Protein AF-A0A317JQA2-F1 (afdb_monomer)

Nearest PDB structures (foldseek):
  7yll-assembly1_A  TM=9.176E-01  e=1.000E-10  Caldanaerobacter subterraneus subsp. tengcongensis MB4
  1im4-assembly1_A  TM=8.462E-01  e=2.470E-10  Saccharolobus solfataricus
  4f4y-assembly2_B  TM=8.604E-01  e=1.952E-09  Sulfolobus acidocaldarius DSM 639
  1k1s-assembly1_A  TM=8.337E-01  e=3.272E-09  Saccharolobus solfataricus
  6l97-assembly1_B  TM=8.416E-01  e=8.621E-09  Saccharolobus solfataricus P2

Radius of gyration: 17.73 Å; Cα contacts (8 Å, |Δi|>4): 212; chains: 1; bounding box: 51×24×46 Å

Organism: NCBI:txid2081795

Mean predicted aligned error: 5.8 Å

Sequence (157 aa):
MFFHVDINSYFATMLQQENPALRGKPIGVVKGVGRSCIIASSNEAKTFGVKTGCRVREARLLCPIITLVPANFDLCLASTRKLKELFHHLCPHVDIFSLDEAFLNMTGCEILMRQLLHSSPPLGGGGRGRCSTLEQQFGHLIQSRIKEMLGTWYSAM

pLDDT: mean 88.7, std 13.28, range [41.47, 97.81]

Structure (mmCIF, N/CA/C/O backbone):
data_AF-A0A317JQA2-F1
#
_entry.id   AF-A0A317JQA2-F1
#
loop_
_atom_site.group_PDB
_atom_site.id
_atom_site.type_symbol
_atom_site.label_atom_id
_atom_site.label_alt_id
_atom_site.label_comp_id
_atom_site.label_asym_id
_atom_site.label_entity_id
_atom_site.label_seq_id
_atom_site.pdbx_PDB_ins_code
_atom_site.Cartn_x
_atom_site.Cartn_y
_atom_site.Cartn_z
_atom_site.occupancy
_atom_site.B_iso_or_equiv
_atom_site.auth_seq_id
_atom_site.auth_comp_id
_atom_site.auth_asym_id
_atom_site.auth_atom_id
_atom_site.pdbx_PDB_model_num
ATOM 1 N N . MET A 1 1 ? 13.373 -10.063 -16.666 1.00 90.62 1 MET A N 1
ATOM 2 C CA . MET A 1 1 ? 13.440 -9.636 -15.256 1.00 90.62 1 MET A CA 1
ATOM 3 C C . MET A 1 1 ? 12.096 -9.075 -14.840 1.00 90.62 1 MET A C 1
ATOM 5 O O . MET A 1 1 ? 11.562 -8.243 -15.562 1.00 90.62 1 MET A O 1
ATOM 9 N N . PHE A 1 2 ? 11.585 -9.505 -13.688 1.00 95.00 2 PHE A 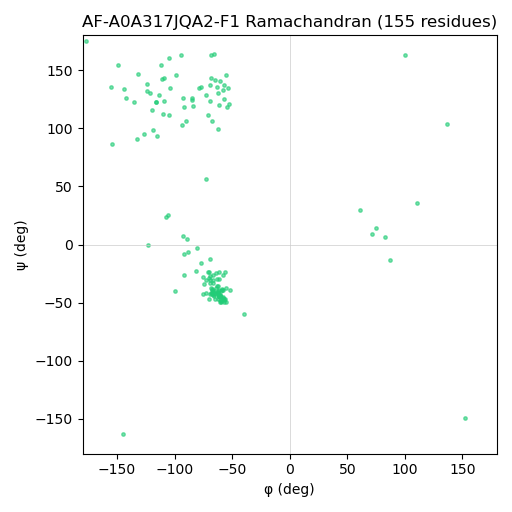N 1
ATOM 10 C CA . PHE A 1 2 ? 10.309 -9.049 -13.144 1.00 95.00 2 PHE A CA 1
ATOM 11 C C . PHE A 1 2 ? 10.502 -8.494 -11.737 1.00 95.00 2 PHE A C 1
ATOM 13 O O . PHE A 1 2 ? 11.215 -9.094 -10.934 1.00 95.00 2 PHE A O 1
ATOM 20 N N . PHE A 1 3 ? 9.841 -7.377 -11.449 1.00 96.75 3 PHE A N 1
ATOM 21 C CA . PHE A 1 3 ? 9.698 -6.842 -10.100 1.00 96.75 3 PHE A CA 1
ATOM 22 C C . PHE A 1 3 ? 8.254 -7.018 -9.659 1.00 96.75 3 PHE A C 1
ATOM 24 O O . PHE A 1 3 ? 7.339 -6.552 -10.334 1.00 96.75 3 PHE A O 1
ATOM 31 N N . HIS A 1 4 ? 8.065 -7.690 -8.530 1.00 97.12 4 HIS A N 1
ATOM 32 C CA . HIS A 1 4 ? 6.782 -7.766 -7.844 1.00 97.12 4 HIS A CA 1
ATOM 33 C C . HIS A 1 4 ? 6.717 -6.645 -6.810 1.00 97.12 4 HIS A C 1
ATOM 35 O O . HIS A 1 4 ? 7.635 -6.484 -6.004 1.00 97.12 4 HIS A O 1
ATOM 41 N N . VAL A 1 5 ? 5.660 -5.845 -6.878 1.00 96.00 5 VAL A N 1
ATOM 42 C CA . VAL A 1 5 ? 5.396 -4.748 -5.950 1.00 96.00 5 VAL A CA 1
ATOM 43 C C . VAL A 1 5 ? 4.118 -5.073 -5.194 1.00 96.00 5 VAL A C 1
ATOM 45 O O . VAL A 1 5 ? 3.081 -5.239 -5.824 1.00 96.00 5 VAL A O 1
ATOM 48 N N . ASP A 1 6 ? 4.210 -5.125 -3.866 1.00 94.19 6 ASP A N 1
ATOM 49 C CA . ASP A 1 6 ? 3.101 -5.345 -2.931 1.00 94.19 6 ASP A CA 1
ATOM 50 C C . ASP A 1 6 ? 3.228 -4.340 -1.774 1.00 94.19 6 ASP A C 1
ATOM 52 O O . ASP A 1 6 ? 4.268 -4.257 -1.102 1.00 94.19 6 ASP A O 1
ATOM 56 N N . ILE A 1 7 ? 2.188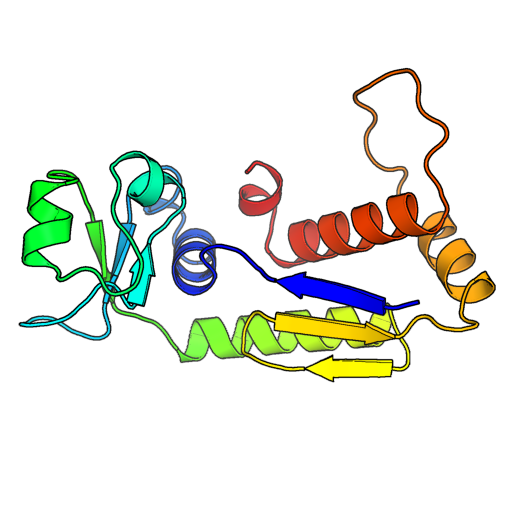 -3.527 -1.570 1.00 91.44 7 ILE A N 1
ATOM 57 C CA . ILE A 1 7 ? 2.148 -2.522 -0.507 1.00 91.44 7 ILE A CA 1
ATOM 58 C C . ILE A 1 7 ? 1.480 -3.099 0.740 1.00 91.44 7 ILE A C 1
ATOM 60 O O . ILE A 1 7 ? 0.260 -3.116 0.898 1.00 91.44 7 ILE A O 1
ATOM 64 N N . ASN A 1 8 ? 2.315 -3.440 1.716 1.00 89.06 8 ASN A N 1
ATOM 65 C CA . ASN A 1 8 ? 1.863 -3.929 3.012 1.00 89.06 8 ASN A CA 1
ATOM 66 C C . ASN A 1 8 ? 0.853 -2.999 3.699 1.00 89.06 8 ASN A C 1
ATOM 68 O O . ASN A 1 8 ? 1.093 -1.804 3.867 1.00 89.06 8 ASN A O 1
ATOM 72 N N . SER A 1 9 ? -0.220 -3.597 4.229 1.00 91.19 9 SER A N 1
ATOM 73 C CA . SER A 1 9 ? -1.230 -2.900 5.044 1.00 91.19 9 SER A CA 1
ATOM 74 C C . SER A 1 9 ? -1.944 -1.763 4.294 1.00 91.19 9 SER A C 1
ATOM 76 O O . SER A 1 9 ? -2.404 -0.813 4.927 1.00 91.19 9 SER A O 1
ATOM 78 N N . TYR A 1 10 ? -2.083 -1.881 2.969 1.00 93.12 10 TYR A N 1
ATOM 79 C CA . TYR A 1 10 ? -2.505 -0.820 2.055 1.00 93.12 10 TYR A CA 1
ATOM 80 C C . TYR A 1 10 ? -3.631 0.097 2.559 1.00 93.12 10 TYR A C 1
ATOM 82 O O . TYR A 1 10 ? -3.421 1.298 2.727 1.00 93.12 10 TYR A O 1
ATOM 90 N N . PHE A 1 11 ? -4.814 -0.449 2.865 1.00 93.88 11 PHE A N 1
ATOM 91 C CA . PHE A 1 11 ? -5.953 0.357 3.332 1.00 93.88 11 PHE A CA 1
ATOM 92 C C . PHE A 1 11 ? -5.647 1.130 4.621 1.00 93.88 11 PHE A C 1
ATOM 94 O O . PHE A 1 11 ? -6.048 2.285 4.760 1.00 93.88 11 PHE A O 1
ATOM 101 N N . ALA A 1 12 ? -4.938 0.508 5.568 1.00 94.62 12 ALA A N 1
ATOM 102 C CA . ALA A 1 12 ? -4.556 1.167 6.812 1.00 94.62 12 ALA A CA 1
ATOM 103 C C . ALA A 1 12 ? -3.552 2.296 6.537 1.00 94.62 12 ALA A C 1
ATOM 105 O O . ALA A 1 12 ? -3.733 3.408 7.028 1.00 94.62 12 ALA A O 1
ATOM 106 N N . THR A 1 13 ? -2.565 2.043 5.676 1.00 92.94 13 THR A N 1
ATOM 107 C CA . THR A 1 13 ? -1.579 3.039 5.253 1.00 92.94 13 THR A CA 1
ATOM 108 C C . THR A 1 13 ? -2.229 4.236 4.559 1.00 92.94 13 THR A C 1
ATOM 110 O O . THR A 1 13 ? -1.896 5.370 4.893 1.00 92.94 13 THR A O 1
ATOM 113 N N . MET A 1 14 ? -3.186 4.024 3.646 1.00 93.19 14 MET A N 1
ATOM 114 C CA . MET A 1 14 ? -3.882 5.129 2.971 1.00 93.19 14 MET A CA 1
ATOM 115 C C . MET A 1 14 ? -4.667 5.992 3.964 1.00 93.19 14 MET A C 1
ATOM 117 O O . MET A 1 14 ? -4.607 7.218 3.903 1.00 93.19 14 MET A O 1
ATOM 121 N N . LEU A 1 15 ? -5.351 5.367 4.926 1.00 93.81 15 LEU A N 1
ATOM 122 C CA . LEU A 1 15 ? -6.096 6.086 5.963 1.00 93.81 15 LEU A CA 1
ATOM 123 C C . LEU A 1 15 ? -5.176 6.848 6.928 1.00 93.81 15 LEU A C 1
ATOM 125 O O . LEU A 1 15 ? -5.508 7.960 7.327 1.00 93.81 15 LEU A O 1
ATOM 129 N N . GLN A 1 16 ? -4.020 6.289 7.296 1.00 93.19 16 GLN A N 1
ATOM 130 C CA . GLN A 1 16 ? -3.021 6.979 8.124 1.00 93.19 16 GLN A CA 1
ATOM 131 C C . GLN A 1 16 ? -2.323 8.115 7.371 1.00 93.19 16 GLN A C 1
ATOM 133 O O . GLN A 1 16 ? -1.902 9.104 7.980 1.00 93.19 16 GLN A O 1
ATOM 138 N N . GLN A 1 17 ? -2.210 7.994 6.048 1.00 89.56 17 GLN A N 1
ATOM 139 C CA . GLN A 1 17 ? -1.693 9.071 5.224 1.00 89.56 17 GLN A CA 1
ATOM 140 C C . GLN A 1 17 ? -2.677 10.241 5.161 1.00 89.56 17 GLN A C 1
ATOM 142 O O . GLN A 1 17 ? -2.258 11.373 5.402 1.00 89.56 17 GLN A O 1
ATOM 147 N N . GLU A 1 18 ? -3.958 9.955 4.924 1.00 91.25 18 GLU A N 1
ATOM 148 C CA . GLU A 1 18 ? -5.035 10.951 4.871 1.00 91.25 18 GLU A CA 1
ATOM 149 C C . GLU A 1 18 ? -5.305 11.600 6.235 1.00 91.25 18 GLU A C 1
ATOM 151 O O . GLU A 1 18 ? -5.527 12.804 6.327 1.00 91.25 18 GLU A O 1
ATOM 156 N N . ASN A 1 19 ? -5.257 10.818 7.317 1.00 92.75 19 ASN A N 1
ATOM 157 C CA . ASN A 1 19 ? -5.496 11.303 8.671 1.00 92.75 19 ASN A CA 1
ATOM 158 C C . ASN A 1 19 ? -4.257 11.105 9.561 1.00 92.75 19 ASN A C 1
ATOM 160 O O . ASN A 1 19 ? -4.084 10.034 10.161 1.00 92.75 19 ASN A O 1
ATOM 164 N N . PRO A 1 20 ? -3.436 12.159 9.745 1.00 92.25 20 PRO A N 1
ATOM 165 C CA . PRO A 1 20 ? -2.248 12.102 10.585 1.00 92.25 20 PRO A CA 1
ATOM 166 C C . PRO A 1 20 ? -2.497 11.670 12.033 1.00 92.25 20 PRO A C 1
ATOM 168 O O . PRO A 1 20 ? -1.594 11.129 12.666 1.00 92.25 20 PRO A O 1
ATOM 171 N N . ALA A 1 21 ? -3.712 11.848 12.562 1.00 95.38 21 ALA A N 1
ATOM 172 C CA . ALA A 1 21 ? -4.043 11.438 13.923 1.00 95.38 21 ALA A CA 1
ATOM 173 C C . ALA A 1 21 ? -4.083 9.909 14.113 1.00 95.38 21 ALA A C 1
ATOM 175 O O . ALA A 1 21 ? -4.134 9.452 15.257 1.00 95.38 21 ALA A O 1
ATOM 176 N N . LEU A 1 22 ? -4.077 9.119 13.031 1.00 95.06 22 LEU A N 1
ATOM 177 C CA . LEU A 1 22 ? -4.053 7.649 13.059 1.00 95.06 22 LEU A CA 1
ATOM 178 C C . LEU A 1 22 ? -2.632 7.059 13.011 1.00 95.06 22 LEU A C 1
ATOM 180 O O . LEU A 1 22 ? -2.451 5.850 13.165 1.00 95.06 22 LEU A O 1
ATOM 184 N N . ARG A 1 23 ? -1.620 7.894 12.776 1.00 93.12 23 ARG A N 1
ATOM 185 C CA . ARG A 1 23 ? -0.224 7.480 12.611 1.00 93.12 23 ARG A CA 1
ATOM 186 C C . ARG A 1 23 ? 0.366 6.984 13.929 1.00 93.12 23 ARG A C 1
ATOM 188 O O . ARG A 1 23 ? 0.140 7.598 14.971 1.00 93.12 23 ARG A O 1
ATOM 195 N N . GLY A 1 24 ? 1.114 5.880 13.891 1.00 92.00 24 GLY A N 1
ATOM 196 C CA . GLY A 1 24 ? 1.722 5.286 15.086 1.00 92.00 24 GLY A CA 1
ATOM 197 C C . GLY A 1 24 ? 0.715 4.621 16.028 1.00 92.00 24 GLY A C 1
ATOM 198 O O . GLY A 1 24 ? 1.073 4.250 17.144 1.00 92.00 24 GLY A O 1
ATOM 199 N N . LYS A 1 25 ? -0.550 4.480 15.610 1.00 95.50 25 LYS A N 1
ATOM 200 C CA . LYS A 1 25 ? -1.611 3.852 16.401 1.00 95.50 25 LYS A CA 1
ATOM 201 C C . LYS A 1 25 ? -1.994 2.504 15.797 1.00 95.50 25 LYS A C 1
ATOM 203 O O . LYS A 1 25 ? -2.055 2.389 14.572 1.00 95.50 25 LYS A O 1
ATOM 208 N N . PRO A 1 26 ? -2.318 1.498 16.626 1.00 97.31 26 PRO A N 1
ATOM 209 C CA . PRO A 1 26 ? -2.882 0.252 16.133 1.00 97.31 26 PRO A CA 1
ATOM 210 C C . PRO A 1 26 ? -4.278 0.525 15.577 1.00 97.31 26 PRO A C 1
ATOM 212 O O . PRO A 1 26 ? -5.227 0.754 16.333 1.00 97.31 26 PRO A O 1
ATOM 215 N N . ILE A 1 27 ? -4.406 0.514 14.249 1.00 97.25 27 ILE A N 1
ATOM 216 C CA . ILE A 1 27 ? -5.694 0.680 13.579 1.00 97.25 27 ILE A CA 1
ATOM 217 C C . ILE A 1 27 ? -6.142 -0.612 12.893 1.00 97.25 27 ILE A C 1
ATOM 219 O O . ILE A 1 27 ? -5.348 -1.359 12.317 1.00 97.25 27 ILE A O 1
ATOM 223 N N . GLY A 1 28 ? -7.447 -0.863 12.951 1.00 96.81 28 GLY A N 1
ATOM 224 C CA . GLY A 1 28 ? -8.121 -1.938 12.234 1.00 96.81 28 GLY A CA 1
ATOM 225 C C . GLY A 1 28 ? -9.174 -1.362 11.298 1.00 96.81 28 GLY A C 1
ATOM 226 O O . GLY A 1 28 ? -10.150 -0.767 11.752 1.00 96.81 28 GLY A O 1
ATOM 227 N N . VAL A 1 29 ? -8.990 -1.540 9.995 1.00 96.12 29 VAL A N 1
ATOM 228 C CA . VAL A 1 29 ? -9.942 -1.063 8.990 1.00 96.12 29 VAL A CA 1
ATOM 229 C C . VAL A 1 29 ? -11.127 -2.020 8.919 1.00 96.12 29 VAL A C 1
ATOM 231 O O . VAL A 1 29 ? -10.942 -3.236 8.865 1.00 96.12 29 VAL A O 1
ATOM 234 N N . VAL A 1 30 ? -12.347 -1.489 8.895 1.00 95.38 30 VAL A N 1
ATOM 235 C CA . VAL A 1 30 ? -13.597 -2.259 8.813 1.00 95.38 30 VAL A CA 1
ATOM 236 C C . VAL A 1 30 ? -14.515 -1.691 7.732 1.00 95.38 30 VAL A C 1
ATOM 238 O O . VAL A 1 30 ? -14.566 -0.484 7.526 1.00 95.38 30 VAL A O 1
ATOM 241 N N . LYS A 1 31 ? -15.301 -2.534 7.051 1.00 88.88 31 LYS A N 1
ATOM 242 C CA . LYS A 1 31 ? -16.293 -2.060 6.060 1.00 88.88 31 LYS A CA 1
ATOM 243 C C . LYS A 1 31 ? -17.489 -1.327 6.703 1.00 88.88 31 LYS A C 1
ATOM 245 O O . LYS A 1 31 ? -18.140 -0.530 6.043 1.00 88.88 31 LYS A O 1
ATOM 250 N N . GLY A 1 32 ? -17.790 -1.596 7.976 1.00 79.38 32 GLY A N 1
ATOM 251 C CA . GLY A 1 32 ? -18.908 -0.989 8.705 1.00 79.38 32 GLY A CA 1
ATOM 252 C C . GLY A 1 32 ? -18.979 -1.419 10.175 1.00 79.38 32 GLY A C 1
ATOM 253 O O . GLY A 1 32 ? -18.202 -2.272 10.624 1.00 79.38 32 GLY A O 1
ATOM 254 N N . VAL A 1 33 ? -19.919 -0.825 10.918 1.00 61.06 33 VAL A N 1
ATOM 255 C CA . VAL A 1 33 ? -20.160 -1.082 12.350 1.00 61.06 33 VAL A CA 1
ATOM 256 C C . VAL A 1 33 ? -21.066 -2.315 12.504 1.00 61.06 33 VAL A C 1
ATOM 258 O O . VAL A 1 33 ? -22.181 -2.322 11.994 1.00 61.06 33 VAL A O 1
ATOM 261 N N . GLY A 1 34 ? -20.599 -3.382 13.167 1.00 66.75 34 GLY A N 1
ATOM 262 C CA . GLY A 1 34 ? -21.382 -4.615 13.373 1.00 66.75 34 GLY A CA 1
ATOM 263 C C . GLY A 1 34 ? -20.530 -5.884 13.520 1.00 66.75 34 GLY A C 1
ATOM 264 O O . GLY A 1 34 ? -19.398 -5.824 13.998 1.00 66.75 34 GLY A O 1
ATOM 265 N N . ARG A 1 35 ? -21.057 -7.045 13.088 1.00 63.97 35 ARG A N 1
ATOM 266 C CA . ARG A 1 35 ? -20.316 -8.326 12.978 1.00 63.97 35 ARG A CA 1
ATOM 267 C C . ARG A 1 35 ? -19.326 -8.299 11.800 1.00 63.97 35 ARG A C 1
ATOM 269 O O . ARG A 1 35 ? -19.408 -9.127 10.898 1.00 63.97 35 ARG A O 1
ATOM 276 N N . SER A 1 36 ? -18.425 -7.322 11.781 1.00 80.94 36 SER A N 1
ATOM 277 C CA . SER A 1 36 ? -17.422 -7.171 10.729 1.00 80.94 36 SER A CA 1
ATOM 278 C C . SER A 1 36 ? -16.094 -7.841 11.098 1.00 80.94 36 SER A C 1
ATOM 280 O O . SER A 1 36 ? -15.828 -8.202 12.253 1.00 80.94 36 SER A O 1
ATOM 282 N N . CYS A 1 37 ? -15.272 -8.049 10.077 1.00 94.38 37 CYS A N 1
ATOM 283 C CA . CYS A 1 37 ? -13.876 -8.432 10.198 1.00 94.38 37 CYS A CA 1
ATOM 284 C C . CYS A 1 37 ? -12.972 -7.233 9.891 1.00 94.38 37 CYS A C 1
ATOM 286 O O . CYS A 1 37 ? -13.393 -6.255 9.264 1.00 94.38 37 CYS A O 1
ATOM 288 N N . ILE A 1 38 ? -11.725 -7.328 10.339 1.00 96.00 38 ILE A N 1
ATOM 289 C CA . ILE A 1 38 ? -10.655 -6.410 9.977 1.00 96.00 38 ILE A CA 1
ATOM 290 C C . ILE A 1 38 ? -10.286 -6.675 8.515 1.00 96.00 38 ILE A C 1
ATOM 292 O O . ILE A 1 38 ? -9.750 -7.734 8.200 1.00 96.00 38 ILE A O 1
ATOM 296 N N . ILE A 1 39 ? -10.575 -5.736 7.616 1.00 94.06 39 ILE A N 1
ATOM 297 C CA . ILE A 1 39 ? -10.226 -5.863 6.190 1.00 94.06 39 ILE A CA 1
ATOM 298 C C . ILE A 1 39 ? -8.765 -5.488 5.921 1.00 94.06 39 ILE A C 1
ATOM 300 O O . ILE A 1 39 ? -8.186 -5.930 4.938 1.00 94.06 39 ILE A O 1
ATOM 304 N N . ALA A 1 40 ? -8.168 -4.694 6.812 1.00 95.19 40 ALA A N 1
ATOM 305 C CA . ALA A 1 40 ? -6.740 -4.424 6.849 1.00 95.19 40 ALA A CA 1
ATOM 306 C C . ALA A 1 40 ? -6.330 -4.012 8.263 1.00 95.19 40 ALA A C 1
ATOM 308 O O . ALA A 1 40 ? -7.001 -3.209 8.910 1.00 95.19 40 ALA A O 1
ATOM 309 N N . SER A 1 41 ? -5.223 -4.560 8.743 1.00 95.94 41 SER A N 1
ATOM 310 C CA . SER A 1 41 ? -4.595 -4.192 10.014 1.00 95.94 41 SER A CA 1
ATOM 311 C C . SER A 1 41 ? -3.369 -3.326 9.741 1.00 95.94 41 SER A C 1
ATOM 313 O O . SER A 1 41 ? -2.561 -3.703 8.888 1.00 95.94 41 SER A O 1
ATOM 315 N N . SER A 1 42 ? -3.188 -2.224 10.472 1.00 96.38 42 SER A N 1
ATOM 316 C CA . SER A 1 42 ? -1.940 -1.460 10.382 1.00 96.38 42 SER A CA 1
ATOM 317 C C . SER A 1 42 ? -0.747 -2.254 10.897 1.00 96.38 42 SER A C 1
ATOM 319 O O . SER A 1 42 ? -0.904 -3.247 11.613 1.00 96.38 42 SER A O 1
ATOM 321 N N . ASN A 1 43 ? 0.460 -1.802 10.556 1.00 94.31 43 ASN A N 1
ATOM 322 C CA . ASN A 1 43 ? 1.686 -2.416 11.060 1.00 94.31 43 ASN A CA 1
ATOM 323 C C . ASN A 1 43 ? 1.726 -2.382 12.594 1.00 94.31 43 ASN A C 1
ATOM 325 O O . ASN A 1 43 ? 2.079 -3.379 13.215 1.00 94.31 43 ASN A O 1
ATOM 329 N N . GLU A 1 44 ? 1.256 -1.295 13.208 1.00 96.12 44 GLU A N 1
ATOM 330 C CA . GLU A 1 44 ? 1.144 -1.165 14.661 1.00 96.12 44 GLU A CA 1
ATOM 331 C C . GLU A 1 44 ? 0.111 -2.124 15.259 1.00 96.12 44 GLU A C 1
ATOM 333 O O . GLU A 1 44 ? 0.310 -2.600 16.363 1.00 96.12 44 GLU A O 1
ATOM 338 N N . ALA A 1 45 ? -0.983 -2.450 14.562 1.00 97.25 45 ALA A N 1
ATOM 339 C CA . ALA A 1 45 ? -1.938 -3.453 15.043 1.00 97.25 45 ALA A CA 1
ATOM 340 C C . ALA A 1 45 ? -1.388 -4.886 14.904 1.00 97.25 45 ALA A C 1
ATOM 342 O O . ALA A 1 45 ? -1.652 -5.741 15.754 1.00 97.25 45 ALA A O 1
ATOM 343 N N . LYS A 1 46 ? -0.589 -5.146 13.859 1.00 96.38 46 LYS A N 1
ATOM 344 C CA . LYS A 1 46 ? 0.056 -6.447 13.624 1.00 96.38 46 LYS A CA 1
ATOM 345 C C . LYS A 1 46 ? 1.043 -6.822 14.734 1.00 96.38 46 LYS A C 1
ATOM 347 O O . LYS A 1 46 ? 1.170 -8.010 15.020 1.00 96.38 46 LYS A O 1
ATOM 352 N N . THR A 1 47 ? 1.684 -5.856 15.402 1.00 96.81 47 THR A N 1
ATOM 353 C CA . THR A 1 47 ? 2.577 -6.142 16.548 1.00 96.81 47 THR A CA 1
ATOM 354 C C . THR A 1 47 ? 1.836 -6.754 17.742 1.00 96.81 47 THR A C 1
ATOM 356 O O . THR A 1 47 ? 2.432 -7.508 18.504 1.00 96.81 47 THR A O 1
ATOM 359 N N . PHE A 1 48 ? 0.525 -6.512 17.861 1.00 97.44 48 PHE A N 1
ATOM 360 C CA . PHE A 1 48 ? -0.361 -7.145 18.847 1.00 97.44 48 PHE A CA 1
ATOM 361 C C . PHE A 1 48 ? -0.980 -8.462 18.346 1.00 97.44 48 PHE A C 1
ATOM 363 O O . PHE A 1 48 ? -1.833 -9.045 19.009 1.00 97.44 48 PHE A O 1
ATOM 370 N N . GLY A 1 49 ? -0.601 -8.934 17.155 1.00 97.06 49 GLY A N 1
ATOM 371 C CA . GLY A 1 49 ? -1.134 -10.158 16.556 1.00 97.06 49 GLY A CA 1
ATOM 372 C C . GLY A 1 49 ? -2.467 -9.990 15.821 1.00 97.06 49 GLY A C 1
ATOM 373 O O . GLY A 1 49 ? -3.029 -10.986 15.365 1.00 97.06 49 GLY A O 1
ATOM 374 N N . VAL A 1 50 ? -2.975 -8.763 15.658 1.00 97.25 50 VAL A N 1
ATOM 375 C CA . VAL A 1 50 ? -4.186 -8.509 14.864 1.00 97.25 50 VAL A CA 1
ATOM 376 C C . VAL A 1 50 ? -3.882 -8.751 13.386 1.00 97.25 50 VAL A C 1
ATOM 378 O O . VAL A 1 50 ? -2.981 -8.135 12.819 1.00 97.25 50 VAL A O 1
ATOM 381 N N . LYS A 1 51 ? -4.653 -9.638 12.751 1.00 95.06 51 LYS A N 1
ATOM 382 C CA . LYS A 1 51 ? -4.490 -10.024 11.341 1.00 95.06 51 LYS A CA 1
ATOM 383 C C . LYS A 1 51 ? -5.653 -9.534 10.482 1.00 95.06 51 LYS A C 1
ATOM 385 O O . LYS A 1 51 ? -6.782 -9.406 10.961 1.00 95.06 51 LYS A O 1
ATOM 390 N N . THR A 1 52 ? -5.403 -9.350 9.189 1.00 92.44 52 THR A N 1
ATOM 391 C CA . THR A 1 52 ? -6.473 -9.234 8.188 1.00 92.44 52 THR A CA 1
ATOM 392 C C . THR A 1 52 ? -7.366 -10.481 8.229 1.00 92.44 52 THR A C 1
ATOM 394 O O . THR A 1 52 ? -6.879 -11.599 8.378 1.00 92.44 52 THR A O 1
ATOM 397 N N . GLY A 1 53 ? -8.682 -10.290 8.151 1.00 93.50 53 GLY A N 1
ATOM 398 C CA . GLY A 1 53 ? -9.698 -11.335 8.298 1.00 93.50 53 GLY A CA 1
ATOM 399 C C . GLY A 1 53 ? -10.135 -11.606 9.744 1.00 93.50 53 GLY A C 1
ATOM 400 O O . GLY A 1 53 ? -11.184 -12.216 9.951 1.00 93.50 53 GLY A O 1
ATOM 401 N N . CYS A 1 54 ? -9.400 -11.109 10.746 1.00 93.62 54 CYS A N 1
ATOM 402 C CA . CYS A 1 54 ? -9.744 -11.274 12.161 1.00 93.62 54 CYS A CA 1
ATOM 403 C C . CYS A 1 54 ? -11.114 -10.652 12.474 1.00 93.62 54 CYS A C 1
ATOM 405 O O . CYS A 1 54 ? -11.455 -9.579 11.970 1.00 93.62 54 CYS A O 1
ATOM 407 N N . ARG A 1 55 ? -11.925 -11.299 13.320 1.00 95.06 55 ARG A N 1
ATOM 408 C CA . ARG A 1 55 ? -13.203 -10.710 13.761 1.00 95.06 55 ARG A CA 1
ATOM 409 C C . ARG A 1 55 ? -12.920 -9.500 14.644 1.00 95.06 55 ARG A C 1
ATOM 411 O O . ARG A 1 55 ? -12.043 -9.561 15.497 1.00 95.06 55 ARG A O 1
ATOM 418 N N . VAL A 1 56 ? -13.731 -8.444 14.550 1.00 95.00 56 VAL A N 1
ATOM 419 C CA . VAL A 1 56 ? -13.559 -7.245 15.398 1.00 95.00 56 VAL A CA 1
ATOM 420 C C . VAL A 1 56 ? -13.479 -7.583 16.892 1.00 95.00 56 VAL A C 1
ATOM 422 O O . VAL A 1 56 ? -12.677 -7.002 17.618 1.00 95.00 56 VAL A O 1
ATOM 425 N N . ARG A 1 57 ? -14.280 -8.550 17.359 1.00 93.81 57 ARG A N 1
ATOM 426 C CA . ARG A 1 57 ? -14.241 -9.007 18.756 1.00 93.81 57 ARG A CA 1
ATOM 427 C C . ARG A 1 57 ? -12.877 -9.586 19.137 1.00 93.81 57 ARG A C 1
ATOM 429 O O . ARG A 1 57 ? -12.381 -9.278 20.209 1.00 93.81 57 ARG A O 1
ATOM 436 N N . GLU A 1 58 ? -12.298 -10.415 18.279 1.00 95.44 58 GLU A N 1
ATOM 437 C CA . GLU A 1 58 ? -10.991 -11.036 18.508 1.00 95.44 58 GLU A CA 1
ATOM 438 C C . GLU A 1 58 ? -9.875 -9.988 18.432 1.00 95.44 58 GLU A C 1
ATOM 440 O O . GLU A 1 58 ? -9.040 -9.924 19.327 1.00 95.44 58 GLU A O 1
ATOM 445 N N . ALA A 1 59 ? -9.938 -9.074 17.459 1.00 96.12 59 ALA A N 1
ATOM 446 C CA . ALA A 1 59 ? -8.997 -7.963 17.352 1.00 96.12 59 ALA A CA 1
ATOM 447 C C . ALA A 1 59 ? -8.977 -7.084 18.616 1.00 96.12 59 ALA A C 1
ATOM 449 O O . ALA A 1 59 ? -7.906 -6.683 19.057 1.00 96.12 59 ALA A O 1
ATOM 450 N N . ARG A 1 60 ? -10.140 -6.829 19.237 1.00 95.50 60 ARG A N 1
ATOM 451 C CA . ARG A 1 60 ? -10.238 -6.096 20.516 1.00 95.50 60 ARG A CA 1
ATOM 452 C C . ARG A 1 60 ? -9.686 -6.869 21.714 1.00 95.50 60 ARG A C 1
ATOM 454 O O . ARG A 1 60 ? -9.276 -6.242 22.682 1.00 95.50 60 ARG A O 1
ATOM 461 N N . LEU A 1 61 ? -9.703 -8.202 21.674 1.00 96.69 61 LEU A N 1
ATOM 462 C CA . LEU A 1 61 ? -9.081 -9.025 22.716 1.00 96.69 61 LEU A CA 1
ATOM 463 C C . LEU A 1 61 ? -7.555 -9.019 22.575 1.00 96.69 61 LEU A C 1
ATOM 465 O O . LEU A 1 61 ? -6.857 -8.879 23.571 1.00 96.69 61 LEU A O 1
ATOM 469 N N . LEU A 1 62 ? -7.053 -9.130 21.342 1.00 97.81 62 LEU A N 1
ATOM 470 C CA . LEU A 1 62 ? -5.621 -9.088 21.029 1.00 97.81 62 LEU A CA 1
ATOM 471 C C . LEU A 1 62 ? -5.016 -7.698 21.274 1.00 97.81 62 LEU A C 1
ATOM 473 O O . LEU A 1 62 ? -3.924 -7.572 21.816 1.00 97.81 62 LEU A O 1
ATOM 477 N N . CYS A 1 63 ? -5.740 -6.646 20.893 1.00 97.75 63 CYS A N 1
ATOM 478 C CA . CYS A 1 63 ? -5.316 -5.260 21.026 1.00 97.75 63 CYS A CA 1
ATOM 479 C C . CYS A 1 63 ? -6.454 -4.419 21.635 1.00 97.75 63 CYS A C 1
ATOM 481 O O . CYS A 1 63 ? -7.280 -3.867 20.902 1.00 97.75 63 CYS A O 1
ATOM 483 N N . PRO A 1 64 ? -6.513 -4.280 22.974 1.00 96.88 64 PRO A N 1
ATOM 484 C CA . PRO A 1 64 ? -7.570 -3.517 23.650 1.00 96.88 64 PRO A CA 1
ATOM 485 C C . PRO A 1 64 ? -7.621 -2.031 23.271 1.00 96.88 64 PRO A C 1
ATOM 487 O O . PRO A 1 64 ? -8.671 -1.402 23.371 1.00 96.88 64 PRO A O 1
ATOM 490 N N . ILE A 1 65 ? -6.494 -1.479 22.811 1.00 97.31 65 ILE A N 1
ATOM 491 C CA . ILE A 1 65 ? -6.348 -0.082 22.378 1.00 97.31 65 ILE A CA 1
ATOM 492 C C . ILE A 1 65 ? -6.581 0.117 20.869 1.00 97.31 65 ILE A C 1
ATOM 494 O O . ILE A 1 65 ? -6.331 1.207 20.351 1.00 97.31 65 ILE A O 1
ATOM 498 N N . ILE A 1 66 ? -7.026 -0.917 20.141 1.00 97.19 66 ILE A N 1
ATOM 499 C CA . ILE A 1 66 ? -7.218 -0.831 18.691 1.00 97.19 66 ILE A CA 1
ATOM 500 C C . ILE A 1 66 ? -8.268 0.219 18.323 1.00 97.19 66 ILE A C 1
ATOM 502 O O . ILE A 1 66 ? -9.398 0.216 18.816 1.00 97.19 66 ILE A O 1
ATOM 506 N N . THR A 1 67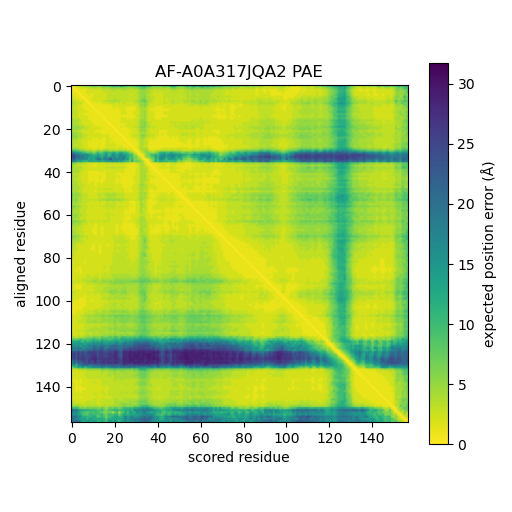 ? -7.912 1.090 17.384 1.00 96.38 67 THR A N 1
ATOM 507 C CA . THR A 1 67 ? -8.851 2.045 16.794 1.00 96.38 67 THR A CA 1
ATOM 508 C C . THR A 1 67 ? -9.475 1.434 15.543 1.00 96.38 67 THR A C 1
ATOM 510 O O . THR A 1 67 ? -8.777 1.118 14.581 1.00 96.38 67 THR A O 1
ATOM 513 N N . LEU A 1 68 ? -10.797 1.255 15.542 1.00 95.56 68 LEU A N 1
ATOM 514 C CA . LEU A 1 68 ? -11.514 0.780 14.358 1.00 95.56 68 LEU A CA 1
ATOM 515 C C . LEU A 1 68 ? -11.836 1.956 13.444 1.00 95.56 68 LEU A C 1
ATOM 517 O O . LEU A 1 68 ? -12.453 2.924 13.884 1.00 95.56 68 LEU A O 1
ATOM 521 N N . VAL A 1 69 ? -11.444 1.853 12.178 1.00 95.00 69 VAL A N 1
ATOM 522 C CA . VAL A 1 69 ? -11.602 2.927 11.192 1.00 95.00 69 VAL A CA 1
ATOM 523 C C . VAL A 1 69 ? -12.441 2.410 10.022 1.00 95.00 69 VAL A C 1
ATOM 525 O O . VAL A 1 69 ? -12.157 1.320 9.518 1.00 95.00 69 VAL A O 1
ATOM 528 N N . PRO A 1 70 ? -13.488 3.130 9.582 1.00 93.56 70 PRO A N 1
ATOM 529 C CA . PRO A 1 70 ? -14.244 2.727 8.405 1.00 93.56 70 PRO A CA 1
ATOM 530 C C . PRO A 1 70 ? -13.369 2.792 7.148 1.00 93.56 70 PRO A C 1
ATOM 532 O O . PRO A 1 70 ? -12.554 3.698 6.980 1.00 93.56 70 PRO A O 1
ATOM 535 N N . ALA A 1 71 ? -13.548 1.823 6.256 1.00 92.25 71 ALA A N 1
ATOM 536 C CA . ALA A 1 71 ? -12.890 1.805 4.960 1.00 92.25 71 ALA A CA 1
ATOM 537 C C . ALA A 1 71 ? -13.327 3.007 4.114 1.00 92.25 71 ALA A C 1
ATOM 539 O O . ALA A 1 71 ? -14.519 3.292 4.006 1.00 92.25 71 ALA A O 1
ATOM 540 N N . ASN A 1 72 ? -12.3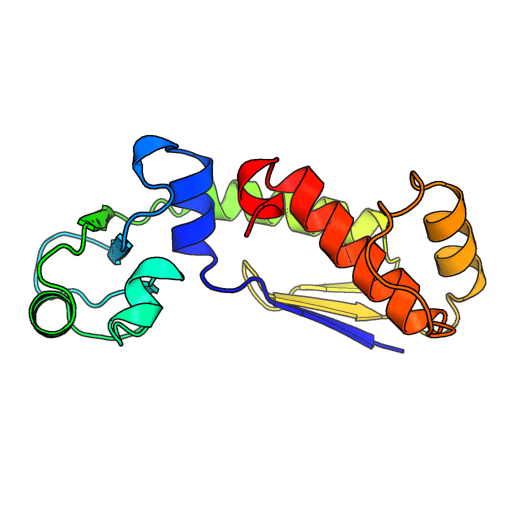68 3.659 3.459 1.00 92.88 72 ASN A N 1
ATOM 541 C CA . ASN A 1 72 ? -12.631 4.655 2.428 1.00 92.88 72 ASN A CA 1
ATOM 542 C C . ASN A 1 72 ? -12.093 4.128 1.091 1.00 92.88 72 ASN A C 1
ATOM 544 O O . ASN A 1 72 ? -10.904 4.253 0.791 1.00 92.88 72 ASN A O 1
ATOM 548 N N . PHE A 1 73 ? -12.964 3.470 0.321 1.00 91.94 73 PHE A N 1
ATOM 549 C CA . PHE A 1 73 ? -12.581 2.843 -0.945 1.00 91.94 73 PHE A CA 1
ATOM 550 C C . PHE A 1 73 ? -12.245 3.869 -2.028 1.00 91.94 73 PHE A C 1
ATOM 552 O O . PHE A 1 73 ? -11.342 3.610 -2.818 1.00 91.94 73 PHE A O 1
ATOM 559 N N . ASP A 1 74 ? -12.898 5.033 -2.035 1.00 94.81 74 ASP A N 1
ATOM 560 C CA . ASP A 1 74 ? -12.634 6.088 -3.019 1.00 94.81 74 ASP A CA 1
ATOM 561 C C . ASP A 1 74 ? -11.243 6.697 -2.827 1.00 94.81 74 ASP A C 1
ATOM 563 O O . ASP A 1 74 ? -10.500 6.858 -3.797 1.00 94.81 74 ASP A O 1
ATOM 567 N N . LEU A 1 75 ? -10.855 6.951 -1.570 1.00 93.00 75 LEU A N 1
ATOM 568 C CA . LEU A 1 75 ? -9.498 7.371 -1.208 1.00 93.00 75 LEU A CA 1
ATOM 569 C C . LEU A 1 75 ? -8.462 6.353 -1.694 1.00 93.00 75 LEU A C 1
ATOM 571 O O . LEU A 1 75 ? -7.479 6.716 -2.336 1.00 93.00 75 LEU A O 1
ATOM 575 N N . CYS A 1 76 ? -8.695 5.073 -1.404 1.00 92.00 76 CYS A N 1
ATOM 576 C CA . CYS A 1 76 ? -7.784 4.007 -1.807 1.00 92.00 76 CYS A CA 1
ATOM 577 C C . CYS A 1 76 ? -7.690 3.924 -3.334 1.00 92.00 76 CYS A C 1
ATOM 579 O O . CYS A 1 76 ? -6.599 3.946 -3.888 1.00 92.00 76 CYS A O 1
ATOM 581 N N . LEU A 1 77 ? -8.817 3.952 -4.045 1.00 94.19 77 LEU A N 1
ATOM 582 C CA . LEU A 1 77 ? -8.825 3.916 -5.504 1.00 94.19 77 LEU A CA 1
ATOM 583 C C . LEU A 1 77 ? -8.092 5.119 -6.119 1.00 94.19 77 LEU A C 1
ATOM 585 O O . LEU A 1 77 ? -7.367 4.959 -7.102 1.00 94.19 77 LEU A O 1
ATOM 589 N N . ALA A 1 78 ? -8.244 6.315 -5.544 1.00 93.50 78 ALA A N 1
ATOM 590 C CA . ALA A 1 78 ? -7.507 7.502 -5.969 1.00 93.50 78 ALA A CA 1
ATOM 591 C C . ALA A 1 78 ? -5.989 7.333 -5.783 1.00 93.50 78 ALA A C 1
ATOM 593 O O . ALA A 1 78 ? -5.223 7.669 -6.687 1.00 93.50 78 ALA A O 1
ATOM 594 N N . SER A 1 79 ? -5.548 6.756 -4.664 1.00 92.31 79 SER A N 1
ATOM 595 C CA . SER A 1 79 ? -4.135 6.438 -4.431 1.00 92.31 79 SER A CA 1
ATOM 596 C C . SER A 1 79 ? -3.610 5.341 -5.363 1.00 92.31 79 SER A C 1
ATOM 598 O O . SER A 1 79 ? -2.502 5.468 -5.882 1.00 92.31 79 SER A O 1
ATOM 600 N N . THR A 1 80 ? -4.400 4.301 -5.657 1.00 93.81 80 THR A N 1
ATOM 601 C CA . THR A 1 80 ? -4.051 3.277 -6.659 1.00 93.81 80 THR A CA 1
ATOM 602 C C . THR A 1 80 ? -3.829 3.892 -8.040 1.00 93.81 80 THR A C 1
ATOM 604 O O . THR A 1 80 ? -2.915 3.475 -8.744 1.00 93.81 80 THR A O 1
ATOM 607 N N . ARG A 1 81 ? -4.624 4.890 -8.457 1.00 94.88 81 ARG A N 1
ATOM 608 C CA . ARG A 1 81 ? -4.406 5.569 -9.752 1.00 94.88 81 ARG A CA 1
ATOM 609 C C . ARG A 1 81 ? -3.028 6.232 -9.817 1.00 94.88 81 ARG A C 1
ATOM 611 O O . ARG A 1 81 ? -2.316 6.025 -10.792 1.00 94.88 81 ARG A O 1
ATOM 618 N N . LYS A 1 82 ? -2.614 6.913 -8.745 1.00 94.12 82 LYS A N 1
ATOM 619 C CA . LYS A 1 82 ? -1.272 7.512 -8.646 1.00 94.12 82 LYS A CA 1
ATOM 620 C C . LYS A 1 82 ? -0.160 6.456 -8.688 1.00 94.12 82 LYS A C 1
ATOM 622 O O . LYS A 1 82 ? 0.840 6.657 -9.368 1.00 94.12 82 LYS A O 1
ATOM 627 N N . LEU A 1 83 ? -0.349 5.313 -8.018 1.00 93.88 83 LEU A N 1
ATOM 628 C CA . LEU A 1 83 ? 0.598 4.187 -8.077 1.00 93.88 83 LEU A CA 1
ATOM 629 C C . LEU A 1 83 ? 0.740 3.633 -9.493 1.00 93.88 83 LEU A C 1
ATOM 631 O O . LEU A 1 83 ? 1.852 3.405 -9.957 1.00 93.88 83 LEU A O 1
ATOM 635 N N . LYS A 1 84 ? -0.382 3.454 -10.196 1.00 94.56 84 LYS A N 1
ATOM 636 C CA . LYS A 1 84 ? -0.394 2.995 -11.589 1.00 94.56 84 LYS A CA 1
ATOM 637 C C . LYS A 1 84 ? 0.361 3.955 -12.496 1.00 94.56 84 LYS A C 1
ATOM 639 O O . LYS A 1 84 ? 1.221 3.521 -13.256 1.00 94.56 84 LYS A O 1
ATOM 644 N N . GLU A 1 85 ? 0.071 5.250 -12.389 1.00 95.50 85 GLU A N 1
ATOM 645 C CA . GLU A 1 85 ? 0.792 6.288 -13.126 1.00 95.50 85 GLU A CA 1
ATOM 646 C C . GLU A 1 85 ? 2.292 6.219 -12.829 1.00 95.50 85 GLU A C 1
ATOM 648 O O . GLU A 1 85 ? 3.097 6.201 -13.756 1.00 95.50 85 GLU A O 1
ATOM 653 N N . LEU A 1 86 ? 2.690 6.101 -11.559 1.00 95.19 86 LEU A N 1
ATOM 654 C CA . LEU A 1 86 ? 4.094 5.933 -11.184 1.00 95.19 86 LEU A CA 1
ATOM 655 C C . LEU A 1 86 ? 4.729 4.702 -11.852 1.00 95.19 86 LEU A C 1
ATOM 657 O O . LEU A 1 86 ? 5.816 4.813 -12.415 1.00 95.19 86 LEU A O 1
ATOM 661 N N . PHE A 1 87 ? 4.073 3.542 -11.820 1.00 95.94 87 PHE A N 1
ATOM 662 C CA . PHE A 1 87 ? 4.616 2.326 -12.431 1.00 95.94 87 PHE A CA 1
ATOM 663 C C . PHE A 1 87 ? 4.788 2.468 -13.943 1.00 95.94 87 PHE A C 1
ATOM 665 O O . PHE A 1 87 ? 5.828 2.067 -14.460 1.00 95.94 87 PHE A O 1
ATOM 672 N N . HIS A 1 88 ? 3.839 3.102 -14.636 1.00 95.44 88 HIS A N 1
ATOM 673 C CA . HIS A 1 88 ? 3.949 3.369 -16.073 1.00 95.44 88 HIS A CA 1
ATOM 674 C C . HIS A 1 88 ? 5.069 4.361 -16.427 1.00 95.44 88 HIS A C 1
ATOM 676 O O . HIS A 1 88 ? 5.619 4.285 -17.522 1.00 95.44 88 HIS A O 1
ATOM 682 N N . HIS A 1 89 ? 5.458 5.256 -15.512 1.00 94.25 89 HIS A N 1
ATOM 683 C CA . HIS A 1 89 ? 6.643 6.102 -15.703 1.00 94.25 89 HIS A CA 1
ATOM 684 C C . HIS A 1 89 ? 7.963 5.340 -15.506 1.00 94.25 89 HIS A C 1
ATOM 686 O O . HIS A 1 89 ? 8.984 5.723 -16.074 1.00 94.25 89 HIS A O 1
ATOM 692 N N . LEU A 1 90 ? 7.966 4.286 -14.685 1.00 94.25 90 LEU A N 1
ATOM 693 C CA . LEU A 1 90 ? 9.168 3.509 -14.365 1.00 94.25 90 LEU A CA 1
ATOM 694 C C . LEU A 1 90 ? 9.386 2.317 -15.302 1.00 94.25 90 LEU A C 1
ATOM 696 O O . LEU A 1 90 ? 10.520 1.864 -15.457 1.00 94.25 90 LEU A O 1
ATOM 700 N N . CYS A 1 91 ? 8.317 1.780 -15.889 1.00 95.44 91 CYS A N 1
ATOM 701 C CA . CYS A 1 91 ? 8.344 0.535 -16.639 1.00 95.44 91 CYS A CA 1
ATOM 702 C C . CYS A 1 91 ? 7.395 0.593 -17.851 1.00 95.44 91 CYS A C 1
ATOM 704 O O . CYS A 1 91 ? 6.235 0.978 -17.700 1.00 95.44 91 CYS A O 1
ATOM 706 N N . PRO A 1 92 ? 7.844 0.161 -19.046 1.00 93.50 92 PRO A N 1
ATOM 707 C CA . PRO A 1 92 ? 6.994 0.115 -20.237 1.00 93.50 92 PRO A CA 1
ATOM 708 C C . PRO A 1 92 ? 5.924 -0.987 -20.180 1.00 93.50 92 PRO A C 1
ATOM 710 O O . PRO A 1 92 ? 4.904 -0.889 -20.860 1.00 93.50 92 PRO A O 1
ATOM 713 N N . HIS A 1 93 ? 6.142 -2.036 -19.382 1.00 95.81 93 HIS A N 1
ATOM 714 C CA . HIS A 1 93 ? 5.286 -3.219 -19.313 1.00 95.81 93 HIS A CA 1
ATOM 715 C C 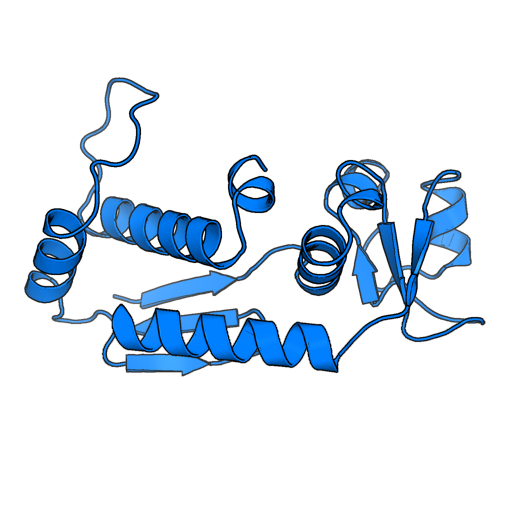. HIS A 1 93 ? 4.862 -3.486 -17.867 1.00 95.81 93 HIS A C 1
ATOM 717 O O . HIS A 1 93 ? 5.586 -4.116 -17.095 1.00 95.81 93 HIS A O 1
ATOM 723 N N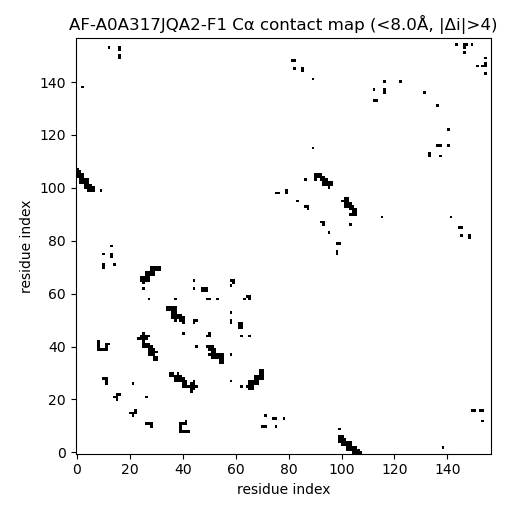 . VAL A 1 94 ? 3.680 -2.986 -17.511 1.00 97.31 94 VAL A N 1
ATOM 724 C CA . VAL A 1 94 ? 3.117 -3.082 -16.161 1.00 97.31 94 VAL A CA 1
ATOM 725 C C . VAL A 1 94 ? 1.844 -3.914 -16.198 1.00 97.31 94 VAL A C 1
ATOM 727 O O . VAL A 1 94 ? 0.886 -3.539 -16.872 1.00 97.31 94 VAL A O 1
ATOM 730 N N . ASP A 1 95 ? 1.818 -4.981 -15.407 1.00 96.50 95 ASP A N 1
ATOM 731 C CA . ASP A 1 95 ? 0.626 -5.784 -15.158 1.00 96.50 95 ASP A CA 1
ATOM 732 C C . ASP A 1 95 ? 0.091 -5.455 -13.762 1.00 96.50 95 ASP A C 1
ATOM 734 O O . ASP A 1 95 ? 0.721 -5.754 -12.745 1.00 96.50 95 ASP A O 1
ATOM 738 N N . ILE A 1 96 ? -1.075 -4.812 -13.697 1.00 94.50 96 ILE A N 1
ATOM 739 C CA . ILE A 1 96 ? -1.736 -4.529 -12.420 1.00 94.50 96 ILE A CA 1
ATOM 740 C C . ILE A 1 96 ? -2.553 -5.742 -11.996 1.00 94.50 96 ILE A C 1
ATOM 742 O O . ILE A 1 96 ? -3.456 -6.159 -12.721 1.00 94.50 96 ILE A O 1
ATOM 746 N N . PHE A 1 97 ? -2.289 -6.246 -10.793 1.00 94.31 97 PHE A N 1
ATOM 747 C CA . PHE A 1 97 ? -2.968 -7.419 -10.256 1.00 94.31 97 PHE A CA 1
ATOM 748 C C . PHE A 1 97 ? -4.088 -7.055 -9.272 1.00 94.31 97 PHE A C 1
ATOM 750 O O . PHE A 1 97 ? -5.176 -7.629 -9.327 1.00 94.31 97 PHE A O 1
ATOM 757 N N . SER A 1 98 ? -3.867 -6.056 -8.411 1.00 93.38 98 SER A N 1
ATOM 758 C CA . SER A 1 98 ? -4.849 -5.600 -7.417 1.00 93.38 98 SER A CA 1
ATOM 759 C C . SER A 1 98 ? -4.780 -4.073 -7.197 1.00 93.38 98 SER A C 1
ATOM 761 O O . SER A 1 98 ? -4.271 -3.330 -8.038 1.00 93.38 98 SER A O 1
ATOM 763 N N . LEU A 1 99 ? -5.349 -3.567 -6.092 1.00 91.94 99 LEU A N 1
ATOM 764 C CA . LEU A 1 99 ? -5.235 -2.150 -5.711 1.00 91.94 99 LEU A CA 1
ATOM 765 C C . LEU A 1 99 ? -3.817 -1.765 -5.264 1.00 91.94 99 LEU A C 1
ATOM 767 O O . LEU A 1 99 ? -3.420 -0.610 -5.437 1.00 91.94 99 LEU A O 1
ATOM 771 N N . ASP A 1 100 ? -3.092 -2.715 -4.687 1.00 92.81 100 ASP A N 1
ATOM 772 C CA . ASP A 1 100 ? -1.791 -2.565 -4.038 1.00 92.81 100 ASP A CA 1
ATOM 773 C C . ASP A 1 100 ? -0.697 -3.460 -4.631 1.00 92.81 100 ASP A C 1
ATOM 775 O O . ASP A 1 100 ? 0.451 -3.372 -4.195 1.00 92.81 100 ASP A O 1
ATOM 779 N N . GLU A 1 101 ? -1.035 -4.264 -5.643 1.00 95.69 101 GLU A N 1
ATOM 780 C CA . GLU A 1 101 ? -0.151 -5.263 -6.237 1.00 95.69 101 GLU A CA 1
ATOM 781 C C . GLU A 1 101 ? 0.035 -5.076 -7.750 1.00 95.69 101 GLU A C 1
ATOM 783 O O . GLU A 1 101 ? -0.934 -4.925 -8.509 1.00 95.69 101 GLU A O 1
ATOM 788 N N . ALA A 1 102 ? 1.291 -5.116 -8.199 1.00 97.06 102 ALA A N 1
ATOM 789 C CA . ALA A 1 102 ? 1.666 -5.011 -9.607 1.00 97.06 102 ALA A CA 1
ATOM 790 C C . ALA A 1 102 ? 2.944 -5.796 -9.940 1.00 97.06 102 ALA A C 1
ATOM 792 O O . ALA A 1 102 ? 3.831 -5.973 -9.101 1.00 97.06 102 ALA A O 1
ATOM 793 N N . PHE A 1 103 ? 3.064 -6.200 -11.204 1.00 97.62 103 PHE A N 1
ATOM 794 C CA . PHE A 1 103 ? 4.274 -6.772 -11.785 1.00 97.62 103 PHE A CA 1
ATOM 795 C C . PHE A 1 103 ? 4.846 -5.824 -12.838 1.00 97.62 103 PHE A C 1
ATOM 797 O O . PHE A 1 103 ? 4.143 -5.378 -13.743 1.00 97.62 103 PHE A O 1
ATOM 804 N N . LEU A 1 104 ? 6.135 -5.511 -12.718 1.00 97.50 104 LEU A N 1
ATOM 805 C CA . LEU A 1 104 ? 6.867 -4.660 -13.652 1.00 97.50 104 LEU A CA 1
ATOM 806 C C . LEU A 1 104 ? 7.857 -5.534 -14.426 1.00 97.50 104 LEU A C 1
ATOM 808 O O . LEU A 1 104 ? 8.820 -6.057 -13.852 1.00 97.50 104 LEU A O 1
ATOM 812 N N . ASN A 1 105 ? 7.623 -5.702 -15.726 1.00 97.06 105 ASN A N 1
ATOM 813 C CA . ASN A 1 105 ? 8.491 -6.472 -16.608 1.00 97.06 105 ASN A CA 1
ATOM 814 C C . ASN A 1 105 ? 9.572 -5.568 -17.217 1.00 97.06 105 ASN A C 1
ATOM 816 O O . ASN A 1 105 ? 9.323 -4.783 -18.127 1.00 97.06 105 ASN A O 1
ATOM 820 N N . MET A 1 106 ? 10.801 -5.729 -16.730 1.00 95.81 106 MET A N 1
ATOM 821 C CA . MET A 1 106 ? 11.982 -4.971 -17.159 1.00 95.81 106 MET A CA 1
ATOM 822 C C . MET A 1 106 ? 12.939 -5.822 -18.005 1.00 95.81 106 MET A C 1
ATOM 824 O O . MET A 1 106 ? 14.142 -5.567 -18.046 1.00 95.81 106 MET A O 1
ATOM 828 N N . THR A 1 107 ? 12.443 -6.882 -18.645 1.00 95.00 107 THR A N 1
ATOM 829 C CA . THR A 1 107 ? 13.262 -7.722 -19.532 1.00 95.00 107 THR A CA 1
ATOM 830 C C . THR A 1 107 ? 13.796 -6.894 -20.704 1.00 95.00 107 THR A C 1
ATOM 832 O O . THR A 1 107 ? 13.009 -6.335 -21.460 1.00 95.00 107 THR A O 1
ATOM 835 N N . GLY A 1 108 ? 15.124 -6.806 -20.850 1.00 94.69 108 GLY A N 1
ATOM 836 C CA . GLY A 1 108 ? 15.770 -6.026 -21.914 1.00 94.69 108 GLY A CA 1
ATOM 837 C C . GLY A 1 108 ? 15.734 -4.505 -21.706 1.00 94.69 108 GLY A C 1
ATOM 838 O O . GLY A 1 108 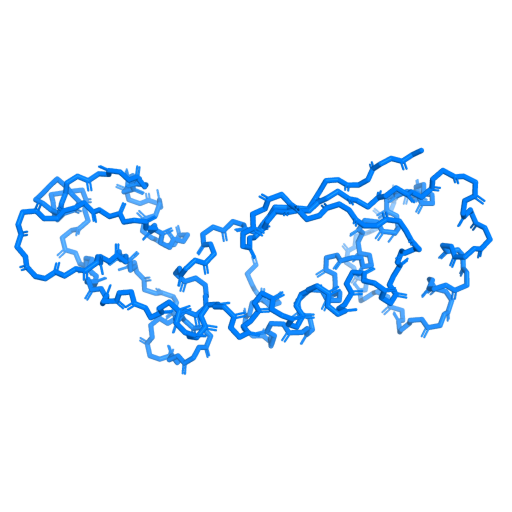? 15.953 -3.750 -22.650 1.00 94.69 108 GLY A O 1
ATOM 839 N N . CYS A 1 109 ? 15.408 -4.037 -20.496 1.00 95.06 109 CYS A N 1
ATOM 840 C CA . CYS A 1 109 ? 15.289 -2.614 -20.160 1.00 95.06 109 CYS A CA 1
ATOM 841 C C . CYS A 1 109 ? 16.471 -2.089 -19.321 1.00 95.06 109 CYS A C 1
ATOM 843 O O . CYS A 1 109 ? 16.330 -1.107 -18.592 1.00 95.06 109 CYS A O 1
ATOM 845 N N . GLU A 1 110 ? 17.652 -2.704 -19.406 1.00 94.75 110 GLU A N 1
ATOM 846 C CA . GLU A 1 110 ? 18.811 -2.373 -18.565 1.00 94.75 110 GLU A CA 1
ATOM 847 C C . GLU A 1 110 ? 19.292 -0.928 -18.773 1.00 94.75 110 GLU A C 1
ATOM 849 O O . GLU A 1 110 ? 19.703 -0.262 -17.820 1.00 94.75 110 GLU A O 1
ATOM 854 N N . ILE A 1 111 ? 19.217 -0.416 -20.008 1.00 95.00 111 ILE A N 1
ATOM 855 C CA . ILE A 1 111 ? 19.563 0.979 -20.328 1.00 95.00 111 ILE A CA 1
ATOM 856 C C . ILE A 1 111 ? 18.588 1.941 -19.640 1.00 95.00 111 ILE A C 1
ATOM 858 O O . ILE A 1 111 ? 19.027 2.889 -18.988 1.00 95.00 111 ILE A O 1
ATOM 862 N N . LEU A 1 112 ? 17.282 1.667 -19.727 1.00 94.44 112 LEU A N 1
ATOM 863 C CA . LEU A 1 112 ? 16.240 2.468 -19.083 1.00 94.44 112 LEU A CA 1
ATOM 864 C C . LEU A 1 112 ? 16.416 2.485 -17.558 1.00 94.44 112 LEU A C 1
ATOM 866 O O . LEU A 1 112 ? 16.360 3.547 -16.944 1.00 94.44 112 LEU A O 1
ATOM 870 N N . MET A 1 113 ? 16.707 1.334 -16.941 1.00 94.19 113 MET A N 1
ATOM 871 C CA . MET A 1 113 ? 16.970 1.261 -15.497 1.00 94.19 113 MET A CA 1
ATOM 872 C C . MET A 1 113 ? 18.133 2.163 -15.086 1.00 94.19 113 MET A C 1
ATOM 874 O O . MET A 1 113 ? 18.022 2.906 -14.114 1.00 94.19 113 MET A O 1
ATOM 878 N N . ARG A 1 114 ? 19.243 2.134 -15.837 1.00 94.19 114 ARG A N 1
ATOM 879 C CA . ARG A 1 114 ? 20.408 2.990 -15.567 1.00 94.19 114 ARG A CA 1
ATOM 880 C C . ARG A 1 114 ? 20.076 4.470 -15.730 1.00 94.19 114 ARG A C 1
ATOM 882 O O . ARG A 1 114 ? 20.490 5.270 -14.899 1.00 94.19 114 ARG A O 1
ATOM 889 N N . GLN A 1 115 ? 19.310 4.831 -16.759 1.00 94.44 115 GLN A N 1
ATOM 890 C CA . GLN A 1 115 ? 18.855 6.209 -16.968 1.00 94.44 115 GLN A CA 1
ATOM 891 C C . GLN A 1 115 ? 18.013 6.707 -15.787 1.00 94.44 115 GLN A C 1
ATOM 893 O O . GLN A 1 115 ? 18.319 7.760 -15.232 1.00 94.44 115 GLN A O 1
ATOM 898 N N . LEU A 1 116 ? 17.022 5.920 -15.357 1.00 93.31 116 LEU A N 1
ATOM 899 C CA . LEU A 1 116 ? 16.148 6.251 -14.228 1.00 93.31 116 LEU A CA 1
ATOM 900 C C . LEU A 1 116 ? 16.912 6.366 -12.899 1.00 93.31 116 LEU A C 1
ATOM 902 O O . LEU A 1 116 ? 16.591 7.216 -12.065 1.00 93.31 116 LEU A O 1
ATOM 906 N N . LEU A 1 117 ? 17.939 5.534 -12.701 1.00 91.81 117 LEU A N 1
ATOM 907 C CA . LEU A 1 117 ? 18.821 5.614 -11.535 1.00 91.81 117 LEU A CA 1
ATOM 908 C C . LEU A 1 117 ? 19.671 6.890 -11.544 1.00 91.81 117 LEU A C 1
ATOM 910 O O . LEU A 1 117 ? 19.799 7.530 -10.505 1.00 91.81 117 LEU A O 1
ATOM 914 N N . HIS A 1 118 ? 20.212 7.294 -12.697 1.00 88.00 118 HIS A N 1
ATOM 915 C CA . HIS A 1 118 ? 21.021 8.514 -12.812 1.00 88.00 118 HIS A CA 1
ATOM 916 C C . HIS A 1 118 ? 20.199 9.806 -12.716 1.00 88.00 118 HIS A C 1
ATOM 918 O O . HIS A 1 118 ? 20.711 10.817 -12.245 1.00 88.00 118 HIS A O 1
ATOM 924 N N . SER A 1 119 ? 18.939 9.796 -13.158 1.00 83.75 119 SER A N 1
ATOM 925 C CA . SER A 1 119 ? 18.046 10.961 -13.086 1.00 83.75 119 SER A CA 1
ATOM 926 C C . SER A 1 119 ? 17.398 11.156 -11.712 1.00 83.75 119 SER A C 1
ATOM 928 O O . SER A 1 119 ? 16.629 12.098 -11.520 1.00 83.75 119 SER A O 1
ATOM 930 N N . SER A 1 120 ? 17.641 10.247 -10.768 1.00 75.00 120 SER A N 1
ATOM 931 C CA . SER A 1 120 ? 17.065 10.298 -9.425 1.00 75.00 120 SER A CA 1
ATOM 932 C C . SER A 1 120 ? 18.072 10.890 -8.432 1.00 75.00 120 SER A C 1
ATOM 934 O O . SER A 1 120 ? 19.275 10.673 -8.588 1.00 75.00 120 SER A O 1
ATOM 936 N N . PRO A 1 121 ? 17.623 11.650 -7.413 1.00 68.81 121 PRO A N 1
ATOM 937 C CA . PRO A 1 121 ? 18.522 12.138 -6.373 1.00 68.81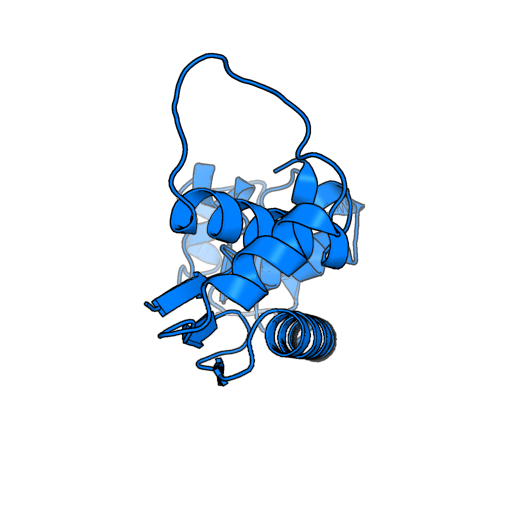 121 PRO A CA 1
ATOM 938 C C . PRO A 1 121 ? 19.263 10.958 -5.720 1.00 68.81 121 PRO A C 1
ATOM 940 O O . PRO A 1 121 ? 18.687 9.870 -5.604 1.00 68.81 121 PRO A O 1
ATOM 943 N N . PRO A 1 122 ? 20.532 11.137 -5.307 1.00 63.28 122 PRO A N 1
ATOM 944 C CA . PRO A 1 122 ? 21.303 10.060 -4.706 1.00 63.28 122 PRO A CA 1
ATOM 945 C C . PRO A 1 122 ? 20.556 9.515 -3.486 1.00 63.28 122 PRO A C 1
ATOM 947 O O . PRO A 1 122 ? 20.200 10.271 -2.580 1.00 63.28 122 PRO A O 1
ATOM 950 N N . LEU A 1 123 ? 20.308 8.201 -3.482 1.00 60.22 123 LEU A N 1
ATOM 951 C CA . LEU A 1 123 ? 19.664 7.505 -2.369 1.00 60.22 123 LEU A CA 1
ATOM 952 C C . LEU A 1 123 ? 20.459 7.808 -1.087 1.00 60.22 123 LEU A C 1
ATOM 954 O O . LEU A 1 123 ? 21.655 7.520 -1.016 1.00 60.22 123 LEU A O 1
ATOM 958 N N . GLY A 1 124 ? 19.811 8.440 -0.103 1.00 52.09 124 GLY A N 1
ATOM 959 C CA . GLY A 1 124 ? 20.441 8.860 1.151 1.00 52.09 124 GLY A CA 1
ATOM 960 C C . GLY A 1 124 ? 21.173 7.700 1.829 1.00 52.09 124 GLY A C 1
ATOM 961 O O . GLY A 1 124 ? 20.585 6.659 2.113 1.00 52.09 124 GLY A O 1
ATOM 962 N N . GLY A 1 125 ? 22.478 7.875 2.038 1.00 51.22 125 GLY A N 1
ATOM 963 C CA . GLY A 1 125 ? 23.388 6.826 2.480 1.00 51.22 125 GLY A CA 1
ATOM 964 C C . GLY A 1 125 ? 23.216 6.430 3.945 1.00 51.22 125 GLY A C 1
ATOM 965 O O . GLY A 1 125 ? 23.306 7.259 4.847 1.00 51.22 125 GLY A O 1
ATOM 966 N N . GLY A 1 126 ? 23.082 5.125 4.173 1.00 41.94 126 GLY A N 1
ATOM 967 C CA . GLY A 1 126 ? 23.173 4.495 5.485 1.00 41.94 126 GLY A CA 1
ATOM 968 C C . GLY A 1 126 ? 23.596 3.034 5.351 1.00 41.94 126 GLY A C 1
ATOM 969 O O . GLY A 1 126 ? 22.750 2.153 5.274 1.00 41.94 126 GLY A O 1
ATOM 970 N N . GLY A 1 127 ? 24.908 2.779 5.310 1.00 41.47 127 GLY A N 1
ATOM 971 C CA . GLY A 1 127 ? 25.469 1.425 5.402 1.00 41.47 127 GLY A CA 1
ATOM 972 C C . GLY A 1 127 ? 26.598 1.151 4.411 1.00 41.47 127 GLY A C 1
ATOM 973 O O . GLY A 1 127 ? 26.372 0.915 3.229 1.00 41.47 127 GLY A O 1
ATOM 974 N N . ARG A 1 128 ? 27.836 1.157 4.914 1.00 45.59 128 ARG A N 1
ATOM 975 C CA . ARG A 1 128 ? 29.040 0.719 4.196 1.00 45.59 128 ARG A CA 1
ATOM 976 C C . ARG A 1 128 ? 28.884 -0.744 3.748 1.00 45.59 128 ARG A C 1
ATOM 978 O O . ARG A 1 128 ? 28.581 -1.596 4.577 1.00 45.59 128 ARG A O 1
ATOM 985 N N . GLY A 1 129 ? 29.206 -1.043 2.484 1.00 47.53 129 GLY A N 1
ATOM 986 C CA . GLY A 1 129 ? 29.849 -2.322 2.148 1.00 47.53 129 GLY A CA 1
ATOM 987 C C . GLY A 1 129 ? 29.078 -3.390 1.363 1.00 47.53 129 GLY A C 1
ATOM 988 O O . GLY A 1 129 ? 29.339 -4.568 1.591 1.00 47.53 129 GLY A O 1
ATOM 989 N N . ARG A 1 130 ? 28.206 -3.062 0.399 1.00 52.09 130 ARG A N 1
ATOM 990 C CA . ARG A 1 130 ? 27.832 -4.060 -0.624 1.00 52.09 130 ARG A CA 1
ATOM 991 C C . ARG A 1 130 ? 27.655 -3.431 -2.003 1.00 52.09 130 ARG A C 1
ATOM 993 O O . ARG A 1 130 ? 26.902 -2.477 -2.155 1.00 52.09 130 ARG A O 1
ATOM 1000 N N . CYS A 1 131 ? 28.368 -3.976 -2.989 1.00 57.56 131 CYS A N 1
ATOM 1001 C CA . CYS A 1 131 ? 28.138 -3.710 -4.405 1.00 57.56 131 CYS A CA 1
ATOM 1002 C C . CYS A 1 131 ? 26.721 -4.206 -4.722 1.00 57.56 131 CYS A C 1
ATOM 1004 O O . CYS A 1 131 ? 26.500 -5.414 -4.799 1.00 57.56 131 CYS A O 1
ATOM 1006 N N . SER A 1 132 ? 25.743 -3.302 -4.758 1.00 78.62 132 SER A N 1
ATOM 1007 C CA . SER A 1 132 ? 24.364 -3.659 -5.074 1.00 78.62 132 SER A CA 1
ATOM 1008 C C . SER A 1 132 ? 24.233 -3.863 -6.576 1.00 78.62 132 SER A C 1
ATOM 1010 O O . SER A 1 132 ? 24.763 -3.078 -7.366 1.00 78.62 132 SER 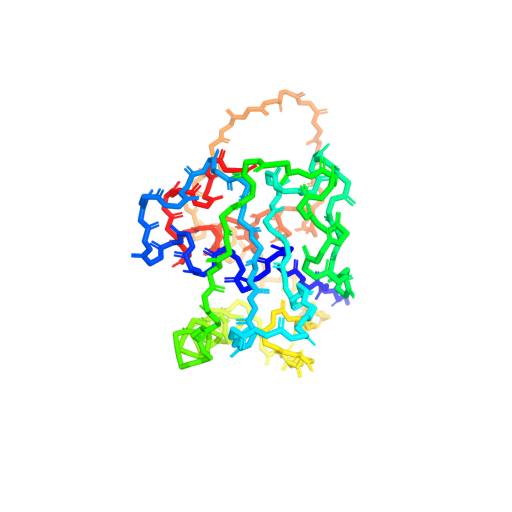A O 1
ATOM 1012 N N . THR A 1 133 ? 23.547 -4.927 -6.981 1.00 92.31 133 THR A N 1
ATOM 1013 C CA . THR A 1 133 ? 23.307 -5.204 -8.401 1.00 92.31 133 THR A CA 1
ATOM 1014 C C . THR A 1 133 ? 22.360 -4.155 -9.003 1.00 92.31 133 THR A C 1
ATOM 1016 O O . THR A 1 133 ? 21.676 -3.434 -8.269 1.00 92.31 133 THR A O 1
ATOM 1019 N N . LEU A 1 134 ? 22.301 -4.045 -10.336 1.00 90.94 134 LEU A N 1
ATOM 1020 C CA . LEU A 1 134 ? 21.406 -3.094 -11.015 1.00 90.94 134 LEU A CA 1
ATOM 1021 C C . LEU A 1 134 ? 19.942 -3.302 -10.588 1.00 90.94 134 LEU A C 1
ATOM 1023 O O . LEU A 1 134 ? 19.197 -2.346 -10.391 1.00 90.94 134 LEU A O 1
ATOM 1027 N N . GLU A 1 135 ? 19.558 -4.558 -10.387 1.00 92.69 135 GLU A N 1
ATOM 1028 C CA . GLU A 1 135 ? 18.234 -4.981 -9.947 1.00 92.69 135 GLU A CA 1
ATOM 1029 C C . GLU A 1 135 ? 17.935 -4.510 -8.525 1.00 92.69 135 GLU A C 1
ATOM 1031 O O . GLU A 1 135 ? 16.865 -3.965 -8.269 1.00 92.69 135 GLU A O 1
ATOM 1036 N N . GLN A 1 136 ? 18.892 -4.655 -7.606 1.00 92.00 136 GLN A N 1
ATOM 1037 C CA . GLN A 1 136 ? 18.743 -4.184 -6.226 1.00 92.00 136 GLN A CA 1
ATOM 1038 C C . GLN A 1 136 ? 18.632 -2.659 -6.162 1.00 92.00 136 GLN A C 1
ATOM 1040 O O . GLN A 1 136 ? 17.781 -2.129 -5.450 1.00 92.00 136 GLN A O 1
ATOM 1045 N N . GLN A 1 137 ? 19.456 -1.946 -6.935 1.00 92.94 137 GLN A N 1
ATOM 1046 C CA . GLN A 1 137 ? 19.392 -0.486 -7.023 1.00 92.94 137 GLN A CA 1
ATOM 1047 C C . GLN A 1 137 ? 18.039 -0.021 -7.567 1.00 92.94 137 GLN A C 1
ATOM 1049 O O . GLN A 1 137 ? 17.430 0.893 -7.013 1.00 92.94 137 GLN A O 1
ATOM 1054 N N . PHE A 1 138 ? 17.537 -0.678 -8.613 1.00 94.19 138 PHE A N 1
ATOM 1055 C CA . PHE A 1 138 ? 16.235 -0.358 -9.186 1.00 94.19 138 PHE A CA 1
ATOM 1056 C C . PHE A 1 138 ? 15.077 -0.709 -8.244 1.00 94.19 138 PHE A C 1
ATOM 1058 O O . PHE A 1 138 ? 14.134 0.066 -8.120 1.00 94.19 138 PHE A O 1
ATOM 1065 N N . GLY A 1 139 ? 15.176 -1.815 -7.502 1.00 94.00 139 GLY A N 1
ATOM 1066 C CA . GLY A 1 139 ? 14.232 -2.148 -6.435 1.00 94.00 139 GLY A CA 1
ATOM 1067 C C . GLY A 1 139 ? 14.158 -1.052 -5.366 1.00 94.00 139 GLY A C 1
ATOM 1068 O O . GLY A 1 139 ? 13.064 -0.618 -5.002 1.00 94.00 139 GLY A O 1
ATOM 1069 N N . HIS A 1 140 ? 15.306 -0.532 -4.919 1.00 92.25 140 HIS A N 1
ATOM 1070 C CA . HIS A 1 140 ? 15.346 0.606 -3.993 1.00 92.25 140 HIS A CA 1
ATOM 1071 C C . HIS A 1 140 ? 14.768 1.885 -4.605 1.00 92.25 140 HIS A C 1
ATOM 1073 O O . HIS A 1 140 ? 14.081 2.632 -3.911 1.00 92.25 140 HIS A O 1
ATOM 1079 N N . LEU A 1 141 ? 15.002 2.135 -5.897 1.00 92.94 141 LEU A N 1
ATOM 1080 C CA . LEU A 1 141 ? 14.388 3.259 -6.599 1.00 92.94 141 LEU A CA 1
ATOM 1081 C C . LEU A 1 141 ? 12.858 3.148 -6.588 1.00 92.94 141 LEU A C 1
ATOM 1083 O O . LEU A 1 141 ? 12.198 4.110 -6.203 1.00 92.94 141 LEU A O 1
ATOM 1087 N N . ILE A 1 142 ? 12.294 1.990 -6.952 1.00 93.94 142 ILE A N 1
ATOM 1088 C CA . ILE A 1 142 ? 10.840 1.755 -6.918 1.00 93.94 142 ILE A CA 1
ATOM 1089 C C . ILE A 1 142 ? 10.298 2.043 -5.513 1.00 93.94 142 ILE A C 1
ATOM 1091 O O . ILE A 1 142 ? 9.348 2.811 -5.364 1.00 93.94 142 ILE A O 1
ATOM 1095 N N . GLN A 1 143 ? 10.936 1.491 -4.476 1.00 91.75 143 GLN A N 1
ATOM 1096 C CA . GLN A 1 143 ? 10.543 1.729 -3.085 1.00 91.75 143 GLN A CA 1
ATOM 1097 C C . GLN A 1 143 ? 10.605 3.214 -2.706 1.00 91.75 143 GLN A C 1
ATOM 1099 O O . GLN A 1 143 ? 9.659 3.724 -2.107 1.00 91.75 143 GLN A O 1
ATOM 1104 N N . SER A 1 144 ? 11.677 3.924 -3.077 1.00 89.94 144 SER A N 1
ATOM 1105 C CA . SER A 1 144 ? 11.828 5.362 -2.814 1.00 89.94 144 SER A CA 1
ATOM 1106 C C . SER A 1 144 ? 10.731 6.171 -3.493 1.00 89.94 144 SER A C 1
ATOM 1108 O O . SER A 1 144 ? 10.123 7.030 -2.865 1.00 89.94 144 SER A O 1
ATOM 1110 N N . ARG A 1 145 ? 10.415 5.864 -4.755 1.00 91.56 145 ARG A N 1
ATOM 1111 C CA . ARG A 1 145 ? 9.375 6.571 -5.508 1.00 91.56 145 ARG A CA 1
ATOM 1112 C C . ARG A 1 145 ? 7.979 6.330 -4.949 1.00 91.56 145 ARG A C 1
ATOM 1114 O O . ARG A 1 145 ? 7.199 7.273 -4.853 1.00 91.56 145 ARG A O 1
ATOM 1121 N N . ILE A 1 146 ? 7.671 5.100 -4.532 1.00 91.75 146 ILE A N 1
ATOM 1122 C CA . ILE A 1 146 ? 6.413 4.798 -3.833 1.00 91.75 146 ILE A CA 1
ATOM 1123 C C . ILE A 1 146 ? 6.347 5.595 -2.527 1.00 91.75 146 ILE A C 1
ATOM 1125 O O . ILE A 1 146 ? 5.322 6.206 -2.235 1.00 91.75 146 ILE A O 1
ATOM 1129 N N . LYS A 1 147 ? 7.447 5.633 -1.765 1.00 87.88 147 LYS A N 1
ATOM 1130 C CA . LYS A 1 147 ? 7.559 6.402 -0.520 1.00 87.88 147 LYS A CA 1
ATOM 1131 C C . LYS A 1 147 ? 7.362 7.906 -0.734 1.00 87.88 147 LYS A C 1
ATOM 1133 O O . LYS A 1 147 ? 6.543 8.512 -0.052 1.00 87.88 147 LYS A O 1
ATOM 1138 N N . GLU A 1 148 ? 8.024 8.493 -1.727 1.00 87.94 148 GLU A N 1
ATOM 1139 C CA . GLU A 1 148 ? 7.839 9.892 -2.140 1.00 87.94 148 GLU A CA 1
ATOM 1140 C C . GLU A 1 148 ? 6.383 10.186 -2.524 1.00 87.94 148 GLU A C 1
ATOM 1142 O O . GLU A 1 148 ? 5.808 11.168 -2.057 1.00 87.94 148 GLU A O 1
ATOM 1147 N N . MET A 1 149 ? 5.772 9.312 -3.329 1.00 88.19 149 MET A N 1
ATOM 1148 C CA . MET A 1 149 ? 4.393 9.463 -3.796 1.00 88.19 149 MET A CA 1
ATOM 1149 C C . MET A 1 149 ? 3.376 9.351 -2.650 1.00 88.19 149 MET A C 1
ATOM 1151 O O . MET A 1 149 ? 2.406 10.110 -2.606 1.00 88.19 149 MET A O 1
ATOM 1155 N N . LEU A 1 150 ? 3.585 8.412 -1.722 1.00 82.88 150 LEU A N 1
ATOM 1156 C CA . LEU A 1 150 ? 2.722 8.221 -0.555 1.00 82.88 150 LEU A CA 1
ATOM 1157 C C . LEU A 1 150 ? 2.966 9.256 0.543 1.00 82.88 150 LEU A C 1
ATOM 1159 O O . LEU A 1 150 ? 2.103 9.416 1.396 1.00 82.88 150 LEU A O 1
ATOM 1163 N N . GLY A 1 151 ? 4.079 9.987 0.509 1.00 75.44 151 GLY A N 1
ATOM 1164 C CA . GLY A 1 151 ? 4.388 11.081 1.420 1.00 75.44 151 GLY A CA 1
ATOM 1165 C C . GLY A 1 151 ? 5.339 10.706 2.561 1.00 75.44 151 GLY A C 1
ATOM 1166 O O . GLY A 1 151 ? 5.542 9.546 2.916 1.00 75.44 151 GLY A O 1
ATOM 1167 N N . THR A 1 152 ? 5.910 11.745 3.174 1.00 61.22 152 THR A N 1
ATOM 1168 C CA . THR A 1 152 ? 7.055 11.673 4.103 1.00 61.22 152 THR A CA 1
ATOM 1169 C C . THR A 1 152 ? 6.849 10.785 5.327 1.00 61.22 152 THR A C 1
ATOM 1171 O O . THR A 1 152 ? 7.824 10.267 5.868 1.00 61.22 152 THR A O 1
ATOM 1174 N N . TRP A 1 153 ? 5.606 10.582 5.767 1.00 62.75 153 TRP A N 1
ATOM 1175 C CA . TRP A 1 153 ? 5.325 9.705 6.900 1.00 62.75 153 TRP A CA 1
ATOM 1176 C C . TRP A 1 153 ? 5.502 8.224 6.553 1.00 62.75 153 TRP A C 1
ATOM 1178 O O . TRP A 1 153 ? 6.116 7.493 7.325 1.00 62.75 153 TRP A O 1
ATOM 1188 N N . TYR A 1 154 ? 5.048 7.791 5.374 1.00 64.44 154 TYR A N 1
ATOM 1189 C CA . TYR A 1 154 ? 5.276 6.421 4.911 1.00 64.44 154 TYR A CA 1
ATOM 1190 C C . TYR A 1 154 ? 6.765 6.157 4.647 1.00 64.44 154 TYR A C 1
ATOM 1192 O O . TYR A 1 154 ? 7.255 5.053 4.863 1.00 64.44 154 TYR A O 1
ATOM 1200 N N . SER A 1 155 ? 7.518 7.188 4.250 1.00 56.50 155 SER A N 1
ATOM 1201 C CA . SER A 1 155 ? 8.971 7.090 4.088 1.00 56.50 155 SER A CA 1
ATOM 1202 C C . SER A 1 155 ? 9.715 6.744 5.383 1.00 56.50 155 SER A C 1
ATOM 1204 O O . SER A 1 155 ? 10.769 6.111 5.300 1.00 56.50 155 SER A O 1
ATOM 1206 N N . ALA A 1 156 ? 9.169 7.141 6.541 1.00 50.69 156 ALA A N 1
ATOM 1207 C CA . ALA A 1 156 ? 9.754 6.961 7.872 1.00 50.69 156 ALA A CA 1
ATOM 1208 C C . ALA A 1 156 ? 9.388 5.626 8.557 1.00 50.69 156 ALA A C 1
ATOM 1210 O O . ALA A 1 156 ? 9.927 5.339 9.627 1.00 50.69 156 ALA A O 1
ATOM 1211 N N . MET A 1 157 ? 8.484 4.838 7.959 1.00 53.91 157 MET A N 1
ATOM 1212 C CA . MET A 1 157 ? 8.216 3.436 8.316 1.00 53.91 157 MET A CA 1
ATOM 1213 C C . MET A 1 157 ? 9.193 2.488 7.610 1.00 53.91 157 MET A C 1
ATOM 1215 O O . MET A 1 157 ? 9.524 1.462 8.240 1.00 53.91 157 MET A O 1
#

Secondary structure (DSSP, 8-state):
-EEEEE-TTHHHHHHHHH-GGGTTS-EEEESSSSS-B-SEE-HHHHTTT--TT-BHHHHHHH-TTPEEEE--HHHHHHHHHHHHHHHHHH-SSEEE-SSSEEEEE-TT-HHHHHHHHHTSPPPPP--------HHHHHHHHHHHHHHHHH-HHHHT-

Solvent-accessible surface area (backbone atoms only — not comparable to full-atom values): 9030 Å² total; per-residue (Å²): 86,78,44,80,44,72,50,83,37,45,68,29,50,51,51,27,60,76,36,67,92,49,54,97,43,30,31,31,24,21,88,58,93,74,101,38,39,20,75,19,29,17,73,57,21,39,76,46,68,34,46,61,69,35,43,51,72,55,36,43,70,53,30,77,80,53,42,78,40,73,63,58,64,67,63,47,52,55,52,29,51,54,51,52,53,51,47,58,76,76,29,94,40,70,50,76,76,57,77,53,30,35,38,35,48,51,63,92,36,65,68,57,52,52,51,57,58,70,77,41,80,78,77,83,86,84,80,93,86,73,93,69,51,74,66,56,53,49,51,52,48,54,52,48,51,52,24,61,74,65,28,74,70,62,58,75,107

Foldseek 3Di:
DKDKFFDAQLQLLLVCLVPVVCAPFFEFEWQDPDQTFRCGTDPNLVVLVRHHRHTPVVSCVSPVRYHYDYGDVVSLQVLLVLLVVVLVVLAVDKDDDDSGIIMGDCVVVLVSLVVLLVPDDPDDDDDDDDPDDSVRSSVVVSVVVSDVSSDDSSVVD

InterPro domains:
  IPR001126 UmuC domain [PF00817] (5-151)
  IPR001126 UmuC domain [PS50173] (2-108)
  IPR043128 Reverse transcriptase/Diguanylate cyclase domain [G3DSA:3.30.70.270] (3-151)
  IPR043502 DNA/RNA polymerase superfamily [SSF56672] (2-115)
  IPR050116 DNA polymerase type-Y [PTHR11076] (2-148)